Protein AF-A0A088EXB5-F1 (afdb_monomer_lite)

Structure (mmCIF, N/CA/C/O backbone):
data_AF-A0A088EXB5-F1
#
_entry.id   AF-A0A088EXB5-F1
#
loop_
_atom_site.group_PDB
_atom_site.id
_atom_site.type_symbol
_atom_site.label_atom_id
_atom_site.label_alt_id
_atom_site.label_comp_id
_atom_site.label_asym_id
_atom_site.label_entity_id
_atom_site.label_seq_id
_atom_site.pdbx_PDB_ins_code
_atom_site.Cartn_x
_atom_site.Cartn_y
_atom_site.Cartn_z
_atom_site.occupancy
_atom_site.B_iso_or_equiv
_atom_site.auth_seq_id
_atom_site.auth_comp_id
_atom_site.auth_asym_id
_atom_site.auth_atom_id
_atom_site.pdbx_PDB_model_num
ATOM 1 N N . MET A 1 1 ? 66.378 -36.227 -40.783 1.00 33.00 1 MET A N 1
ATOM 2 C CA . MET A 1 1 ? 66.941 -35.574 -39.578 1.00 33.00 1 MET A CA 1
ATOM 3 C C . MET A 1 1 ? 66.883 -34.066 -39.767 1.00 33.00 1 MET A C 1
ATOM 5 O O . MET A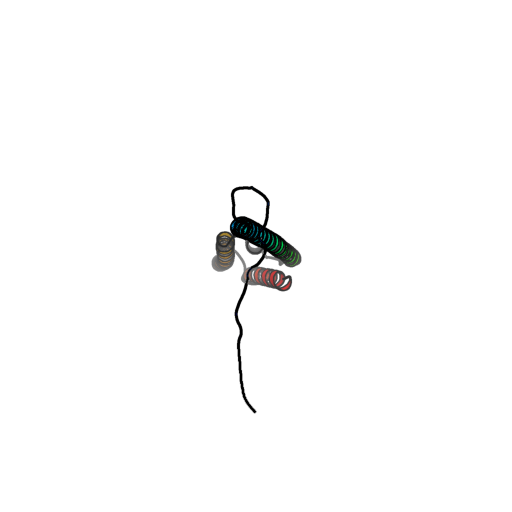 1 1 ? 67.502 -33.637 -40.723 1.00 33.00 1 MET A O 1
ATOM 9 N N . LYS A 1 2 ? 66.243 -33.331 -38.830 1.00 34.34 2 LYS A N 1
ATOM 10 C CA . LYS A 1 2 ? 66.443 -31.892 -38.493 1.00 34.34 2 LYS A CA 1
ATOM 11 C C . LYS A 1 2 ? 66.136 -30.883 -39.634 1.00 34.34 2 LYS A C 1
ATOM 13 O O . LYS A 1 2 ? 66.447 -31.156 -40.772 1.00 34.34 2 LYS A O 1
ATOM 18 N N . LYS A 1 3 ? 65.595 -29.673 -39.475 1.00 39.94 3 LYS A N 1
ATOM 19 C CA . LYS A 1 3 ? 65.108 -28.784 -38.401 1.00 39.94 3 LYS A CA 1
ATOM 20 C C . LYS A 1 3 ? 64.476 -27.587 -39.171 1.00 39.94 3 LYS A C 1
ATOM 22 O O . LYS A 1 3 ? 65.023 -27.202 -40.192 1.00 39.94 3 LYS A O 1
ATOM 27 N N . ALA A 1 4 ? 63.290 -27.121 -38.789 1.00 37.56 4 ALA A N 1
ATOM 28 C CA . ALA A 1 4 ? 63.061 -25.787 -38.207 1.00 37.56 4 ALA A CA 1
ATOM 29 C C . ALA A 1 4 ? 63.080 -24.566 -39.171 1.00 37.56 4 ALA A C 1
ATOM 31 O O . ALA A 1 4 ? 64.133 -24.176 -39.658 1.00 37.56 4 ALA A O 1
ATOM 32 N N . THR A 1 5 ? 61.903 -23.921 -39.253 1.00 45.84 5 THR A N 1
ATOM 33 C CA . THR A 1 5 ? 61.674 -22.455 -39.236 1.00 45.84 5 THR A CA 1
ATOM 34 C C . THR A 1 5 ? 61.961 -21.628 -40.500 1.00 45.84 5 THR A C 1
ATOM 36 O O . THR A 1 5 ? 62.846 -21.959 -41.270 1.00 45.84 5 THR A O 1
ATOM 39 N N . TYR A 1 6 ? 61.177 -20.540 -40.627 1.00 37.06 6 TYR A N 1
ATOM 40 C CA . TYR A 1 6 ? 61.272 -19.303 -41.436 1.00 37.06 6 TYR A CA 1
ATOM 41 C C . TYR A 1 6 ? 60.006 -19.136 -42.293 1.00 37.06 6 TYR A C 1
ATOM 43 O O . TYR A 1 6 ? 59.935 -19.605 -43.419 1.00 37.06 6 TYR A O 1
ATOM 51 N N . LEU A 1 7 ? 58.875 -18.665 -41.749 1.00 48.06 7 LEU A N 1
ATOM 52 C CA . LEU A 1 7 ? 58.601 -17.268 -41.370 1.00 48.06 7 LEU A CA 1
ATOM 53 C C . LEU A 1 7 ? 59.524 -16.248 -42.051 1.00 48.06 7 LEU A C 1
ATOM 55 O O . LEU A 1 7 ? 60.718 -16.199 -41.762 1.00 48.06 7 LEU A O 1
ATOM 59 N N . SER A 1 8 ? 58.877 -15.361 -42.811 1.00 38.72 8 SER A N 1
ATOM 60 C CA . SER A 1 8 ? 59.343 -14.050 -43.264 1.00 38.72 8 SER A CA 1
ATOM 61 C C . SER A 1 8 ? 59.940 -13.990 -44.678 1.00 38.72 8 SER A C 1
ATOM 63 O O . SER A 1 8 ? 60.851 -14.748 -44.991 1.00 38.72 8 SER A O 1
ATOM 65 N N . ILE A 1 9 ? 59.449 -12.996 -45.447 1.00 39.84 9 ILE A N 1
ATOM 66 C CA . ILE A 1 9 ? 60.164 -12.122 -46.411 1.00 39.84 9 ILE A CA 1
ATOM 67 C C . ILE A 1 9 ? 59.550 -12.033 -47.840 1.00 39.84 9 ILE A C 1
ATOM 69 O O . ILE A 1 9 ? 59.615 -12.968 -48.630 1.00 39.84 9 ILE A O 1
ATOM 73 N N . MET A 1 10 ? 59.070 -10.804 -48.134 1.00 38.97 10 MET A N 1
ATOM 74 C CA . MET A 1 10 ? 58.882 -10.088 -49.426 1.00 38.97 10 MET A CA 1
ATOM 75 C C . MET A 1 10 ? 57.542 -10.310 -50.142 1.00 38.97 10 MET A C 1
ATOM 77 O O . MET A 1 10 ? 57.328 -11.335 -50.770 1.00 38.97 10 MET A O 1
ATOM 81 N N . LEU A 1 11 ? 56.557 -9.404 -50.101 1.00 47.47 11 LEU A N 1
ATOM 82 C CA . LEU A 1 11 ? 56.599 -7.944 -50.295 1.00 47.47 11 LEU A CA 1
ATOM 83 C C . LEU A 1 11 ? 57.496 -7.519 -51.468 1.00 47.47 11 LEU A C 1
ATOM 85 O O . LEU A 1 11 ? 58.712 -7.470 -51.321 1.00 47.47 11 LEU A O 1
ATOM 89 N N . SER A 1 12 ? 56.850 -7.125 -52.573 1.00 43.06 12 SER A N 1
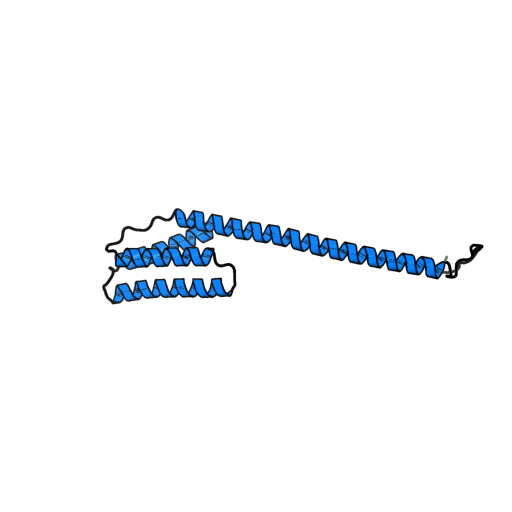ATOM 90 C CA . SER A 1 12 ? 57.306 -6.201 -53.633 1.00 43.06 12 SER A CA 1
ATOM 91 C C . SER A 1 12 ? 57.334 -6.818 -55.025 1.00 43.06 12 SER A C 1
ATOM 93 O O . SER A 1 12 ? 58.322 -7.428 -55.422 1.00 43.06 12 SER A O 1
ATOM 95 N N . SER A 1 13 ? 56.305 -6.542 -55.829 1.00 39.81 13 SER A N 1
ATOM 96 C CA . SER A 1 13 ? 56.519 -5.968 -57.167 1.00 39.81 13 SER A CA 1
ATOM 97 C C . SER A 1 13 ? 55.208 -5.501 -57.803 1.00 39.81 13 SER A C 1
ATOM 99 O O . SER A 1 13 ? 54.193 -6.182 -57.739 1.00 39.81 13 SER A O 1
ATOM 101 N N . ALA A 1 14 ? 55.301 -4.348 -58.468 1.00 40.12 14 ALA A N 1
ATOM 102 C CA . ALA A 1 14 ? 54.338 -3.766 -59.406 1.00 40.12 14 ALA A CA 1
ATOM 103 C C . ALA A 1 14 ? 53.193 -2.911 -58.831 1.00 40.12 14 ALA A C 1
ATOM 105 O O . ALA A 1 14 ? 52.031 -3.017 -59.206 1.00 40.12 14 ALA A O 1
ATOM 106 N N . LEU A 1 15 ? 53.595 -1.926 -58.028 1.00 42.12 15 LEU A N 1
ATOM 107 C CA . LEU A 1 15 ? 53.176 -0.535 -58.228 1.00 42.12 15 LEU A CA 1
ATOM 108 C C . LEU A 1 15 ? 53.465 -0.123 -59.683 1.00 42.12 15 LEU A C 1
ATOM 110 O O . LEU A 1 15 ? 54.633 0.061 -60.004 1.00 42.12 15 LEU A O 1
ATOM 114 N N . LEU A 1 16 ? 52.451 0.065 -60.534 1.00 43.56 16 LEU A N 1
ATOM 115 C CA . LEU A 1 16 ? 52.551 0.981 -61.676 1.00 43.56 16 LEU A CA 1
ATOM 116 C C . LEU A 1 16 ? 51.187 1.593 -62.045 1.00 43.56 16 LEU A C 1
ATOM 118 O O . LEU A 1 16 ? 50.234 0.896 -62.370 1.00 43.56 16 LEU A O 1
ATOM 122 N N . TYR A 1 17 ? 51.207 2.929 -62.072 1.00 42.75 17 TYR A N 1
ATOM 123 C CA . TYR A 1 17 ? 50.354 3.851 -62.827 1.00 42.75 17 TYR A CA 1
ATOM 124 C C . TYR A 1 17 ? 48.910 4.113 -62.370 1.00 42.75 17 TYR A C 1
ATOM 126 O O . TYR A 1 17 ? 47.954 3.590 -62.928 1.00 42.75 17 TYR A O 1
ATOM 134 N N . ALA A 1 18 ? 48.763 5.106 -61.483 1.00 37.72 18 ALA A N 1
ATOM 135 C CA . ALA A 1 18 ? 47.855 6.235 -61.724 1.00 37.72 18 ALA A CA 1
ATOM 136 C C . ALA A 1 18 ? 48.214 7.423 -60.812 1.00 37.72 18 ALA A C 1
ATOM 138 O O . ALA A 1 18 ? 48.181 7.315 -59.585 1.00 37.72 18 ALA A O 1
ATOM 139 N N . CYS A 1 19 ? 48.545 8.561 -61.423 1.00 48.47 19 CYS A N 1
ATOM 140 C CA . CYS A 1 19 ? 48.757 9.849 -60.772 1.00 48.47 19 CYS A CA 1
ATOM 141 C C . CYS A 1 19 ? 47.511 10.284 -59.987 1.00 48.47 19 CYS A C 1
ATOM 143 O O . CYS A 1 19 ? 46.547 10.773 -60.568 1.00 48.47 19 CYS A O 1
ATOM 145 N N . ASN A 1 20 ? 47.531 10.126 -58.666 1.00 47.69 20 ASN A N 1
ATOM 146 C CA . ASN A 1 20 ? 46.707 10.911 -57.753 1.00 47.69 20 ASN A CA 1
ATOM 147 C C . ASN A 1 20 ? 47.403 10.896 -56.384 1.00 47.69 20 ASN A C 1
ATOM 149 O O . ASN A 1 20 ? 47.612 9.804 -55.857 1.00 47.69 20 ASN A O 1
ATOM 153 N N . ASN A 1 21 ? 47.770 12.080 -55.888 1.00 51.19 21 ASN A N 1
ATOM 154 C CA . ASN A 1 21 ? 48.868 12.453 -54.969 1.00 51.19 21 ASN A CA 1
ATOM 155 C C . ASN A 1 21 ? 49.046 11.737 -53.605 1.00 51.19 21 ASN A C 1
ATOM 157 O O . ASN A 1 21 ? 49.817 12.233 -52.795 1.00 51.19 21 ASN A O 1
ATOM 161 N N . ASN A 1 22 ? 48.449 10.570 -53.360 1.00 51.75 22 ASN A N 1
ATOM 162 C CA . ASN A 1 22 ? 48.715 9.749 -52.173 1.00 51.75 22 ASN A CA 1
ATOM 163 C C . ASN A 1 22 ? 49.182 8.355 -52.614 1.00 51.75 22 ASN A C 1
ATOM 165 O O . ASN A 1 22 ? 48.606 7.763 -53.541 1.00 51.75 22 ASN A O 1
ATOM 169 N N . THR A 1 23 ? 50.217 7.829 -51.961 1.00 55.06 23 THR A N 1
ATOM 170 C CA . THR A 1 23 ? 50.721 6.469 -52.192 1.00 55.06 23 THR A CA 1
ATOM 171 C C . THR A 1 23 ? 49.588 5.443 -51.999 1.00 55.06 23 THR A C 1
ATOM 173 O O . THR A 1 23 ? 48.656 5.679 -51.227 1.00 55.06 23 THR A O 1
ATOM 176 N N . PRO A 1 24 ? 49.589 4.289 -52.696 1.00 57.53 24 PRO A N 1
ATOM 177 C CA . PRO A 1 24 ? 48.541 3.275 -52.525 1.00 57.53 24 PRO A CA 1
ATOM 178 C C . PRO A 1 24 ? 48.381 2.794 -51.078 1.00 57.53 24 PRO A C 1
ATOM 180 O O . PRO A 1 24 ? 47.288 2.389 -50.696 1.00 57.53 24 PRO A O 1
ATOM 183 N N . GLN A 1 25 ? 49.452 2.879 -50.284 1.00 57.31 25 GLN A N 1
ATOM 184 C CA . GLN A 1 25 ? 49.437 2.622 -48.846 1.00 57.31 25 GLN A CA 1
ATOM 185 C C . GLN A 1 25 ? 48.605 3.663 -48.092 1.00 57.31 25 GLN A C 1
ATOM 187 O O . GLN A 1 25 ? 47.699 3.266 -47.377 1.00 57.31 25 GLN A O 1
ATOM 192 N N . GLU A 1 26 ? 48.793 4.961 -48.337 1.00 59.12 26 GLU A N 1
ATOM 193 C CA . GLU A 1 26 ? 47.998 6.020 -47.690 1.00 59.12 26 GLU A CA 1
ATOM 194 C C . GLU A 1 26 ? 46.507 5.960 -48.065 1.00 59.12 26 GLU A C 1
ATOM 196 O O . GLU A 1 26 ? 45.644 6.261 -47.246 1.00 59.12 26 GLU A O 1
ATOM 201 N N . LYS A 1 27 ? 46.163 5.545 -49.294 1.00 60.19 27 LYS A N 1
ATOM 202 C CA . LYS A 1 27 ? 44.751 5.330 -49.677 1.00 60.19 27 LYS A CA 1
ATOM 203 C C . LYS A 1 27 ? 44.149 4.100 -49.005 1.00 60.19 27 LYS A C 1
ATOM 205 O O . LYS A 1 27 ? 42.967 4.124 -48.672 1.00 60.19 27 LYS A O 1
ATOM 210 N N . ALA A 1 28 ? 44.935 3.037 -48.838 1.00 59.28 28 ALA A N 1
ATOM 211 C CA . ALA A 1 28 ? 44.509 1.846 -48.115 1.00 59.28 28 ALA A CA 1
ATOM 212 C C . ALA A 1 28 ? 44.347 2.137 -46.616 1.00 59.28 28 ALA A C 1
ATOM 214 O O . ALA A 1 28 ? 43.357 1.717 -46.032 1.00 59.28 28 ALA A O 1
ATOM 215 N N . GLU A 1 29 ? 45.257 2.916 -46.032 1.00 65.12 29 GLU A N 1
ATOM 216 C CA . GLU A 1 29 ? 45.229 3.349 -44.633 1.00 65.12 29 GLU A CA 1
ATOM 217 C C . GLU A 1 29 ? 44.029 4.264 -44.360 1.00 65.12 29 GLU A C 1
ATOM 219 O O . GLU A 1 29 ? 43.219 3.950 -43.498 1.00 65.12 29 GLU A O 1
ATOM 224 N N . GLN A 1 30 ? 43.784 5.283 -45.192 1.00 65.25 30 GLN A N 1
ATOM 225 C CA . GLN A 1 30 ? 42.581 6.123 -45.075 1.00 65.25 30 GLN A CA 1
ATOM 226 C C . GLN A 1 30 ? 41.275 5.352 -45.310 1.00 65.25 30 GLN A C 1
ATOM 228 O O . GLN A 1 30 ? 40.241 5.668 -44.719 1.00 65.25 30 GLN A O 1
ATOM 233 N N . ALA A 1 31 ? 41.277 4.365 -46.211 1.00 64.06 31 ALA A N 1
ATOM 234 C CA . ALA A 1 31 ? 40.115 3.505 -46.406 1.00 64.06 31 ALA A CA 1
ATOM 235 C C . ALA A 1 31 ? 39.884 2.607 -45.185 1.00 64.06 31 ALA A C 1
ATOM 237 O O . ALA A 1 31 ? 38.733 2.389 -44.810 1.00 64.06 31 ALA A O 1
ATOM 238 N N . MET A 1 32 ? 40.956 2.126 -44.554 1.00 67.44 32 MET A N 1
ATOM 239 C CA . MET A 1 32 ? 40.905 1.317 -43.342 1.00 67.44 32 MET A CA 1
ATOM 240 C C . MET A 1 32 ? 40.415 2.145 -42.148 1.00 67.44 32 MET A C 1
ATOM 242 O O . MET A 1 32 ? 39.431 1.744 -41.536 1.00 67.44 32 MET A O 1
ATOM 246 N N . GLU A 1 33 ? 40.967 3.341 -41.921 1.00 70.12 33 GLU A N 1
ATOM 247 C CA . GLU A 1 33 ? 40.512 4.285 -40.887 1.00 70.12 33 GLU A CA 1
ATOM 248 C C . GLU A 1 33 ? 39.028 4.635 -41.044 1.00 70.12 33 GLU A C 1
ATOM 250 O O . GLU A 1 33 ? 38.261 4.534 -40.094 1.00 70.12 33 GLU A O 1
ATOM 255 N N . ARG A 1 34 ? 38.566 4.953 -42.263 1.00 70.69 34 ARG A N 1
ATOM 256 C CA . ARG A 1 34 ? 37.138 5.232 -42.516 1.00 70.69 34 ARG A CA 1
ATOM 257 C C . ARG A 1 34 ? 36.236 4.018 -42.325 1.00 70.69 34 ARG A C 1
ATOM 259 O O . ARG A 1 34 ? 35.039 4.175 -42.090 1.00 70.69 34 ARG A O 1
ATOM 266 N N . THR A 1 35 ? 36.763 2.815 -42.531 1.00 67.94 35 THR A N 1
ATOM 267 C CA . THR A 1 35 ? 35.998 1.581 -42.315 1.00 67.94 35 THR A CA 1
ATOM 268 C C . THR A 1 35 ? 35.911 1.275 -40.824 1.00 67.94 35 THR A C 1
ATOM 270 O O . THR A 1 35 ? 34.848 0.877 -40.358 1.00 67.94 35 THR A O 1
ATOM 273 N N . GLU A 1 36 ? 36.987 1.520 -40.080 1.00 64.62 36 GLU A N 1
ATOM 274 C CA . GLU A 1 36 ? 37.034 1.414 -38.623 1.00 64.62 36 GLU A CA 1
ATOM 275 C C . GLU A 1 36 ? 36.121 2.449 -37.954 1.00 64.62 36 GLU A C 1
ATOM 277 O O . GLU A 1 36 ? 35.291 2.071 -37.135 1.00 64.62 36 GLU A O 1
ATOM 282 N N . GLU A 1 37 ? 36.158 3.712 -38.387 1.00 68.12 37 GLU A N 1
ATOM 283 C CA . GLU A 1 37 ? 35.265 4.777 -37.909 1.00 68.12 37 GLU A CA 1
ATOM 284 C C . GLU A 1 37 ? 33.788 4.414 -38.137 1.00 68.12 37 GLU A C 1
ATOM 286 O O . GLU A 1 37 ? 32.984 4.449 -37.209 1.00 68.12 37 GLU A O 1
ATOM 291 N N . LYS A 1 38 ? 33.431 3.930 -39.336 1.00 71.00 38 LYS A N 1
ATOM 292 C CA . LYS A 1 38 ? 32.063 3.460 -39.626 1.00 71.00 38 LYS A CA 1
ATOM 293 C C . LYS A 1 38 ? 31.657 2.228 -38.820 1.00 71.00 38 LYS A C 1
ATOM 295 O O . LYS A 1 38 ? 30.476 2.070 -38.516 1.00 71.00 38 LYS A O 1
ATOM 300 N N . ALA A 1 39 ? 32.594 1.328 -38.528 1.00 62.84 39 ALA A N 1
ATOM 301 C CA . ALA A 1 39 ? 32.324 0.146 -37.717 1.00 62.84 39 ALA A CA 1
ATOM 302 C C . ALA A 1 39 ? 32.105 0.520 -36.244 1.00 62.84 39 ALA A C 1
ATOM 304 O O . ALA A 1 39 ? 31.200 -0.026 -35.615 1.00 62.84 39 ALA A O 1
ATOM 305 N N . LEU A 1 40 ? 32.882 1.474 -35.723 1.00 72.19 40 LEU A N 1
ATOM 306 C CA . LEU A 1 40 ? 32.718 2.029 -34.380 1.00 72.19 40 LEU A CA 1
ATOM 307 C C . LEU A 1 40 ? 31.397 2.794 -34.249 1.00 72.19 40 LEU A C 1
ATOM 309 O O . LEU A 1 40 ? 30.654 2.539 -33.304 1.00 72.19 40 LEU A O 1
ATOM 313 N N . ASP A 1 41 ? 31.051 3.638 -35.223 1.00 73.12 41 ASP A N 1
ATOM 314 C CA . ASP A 1 41 ? 29.763 4.343 -35.256 1.00 73.12 41 ASP A CA 1
ATOM 315 C C . ASP A 1 41 ? 28.585 3.362 -35.307 1.00 73.12 41 ASP A C 1
ATOM 317 O O . ASP A 1 41 ? 27.624 3.493 -34.550 1.00 73.12 41 ASP A O 1
ATOM 321 N N . ALA A 1 42 ? 28.666 2.326 -36.150 1.00 70.62 42 ALA A N 1
ATOM 322 C CA . ALA A 1 42 ? 27.629 1.300 -36.230 1.00 70.62 42 ALA A CA 1
ATOM 323 C C . ALA A 1 42 ? 27.511 0.477 -34.935 1.00 70.62 42 ALA A C 1
ATOM 325 O O . ALA A 1 42 ? 26.401 0.104 -34.551 1.00 70.62 42 ALA A O 1
ATOM 326 N N . ALA A 1 43 ? 28.630 0.201 -34.257 1.00 66.69 43 ALA A N 1
ATOM 327 C CA . ALA A 1 43 ? 28.640 -0.473 -32.962 1.00 66.69 43 ALA A CA 1
ATOM 328 C C . ALA A 1 43 ? 28.018 0.406 -31.865 1.00 66.69 43 ALA A C 1
ATOM 330 O O . ALA A 1 43 ? 27.172 -0.081 -31.117 1.00 66.69 43 ALA A O 1
ATOM 331 N N . ALA A 1 44 ? 28.353 1.698 -31.824 1.00 66.44 44 ALA A N 1
ATOM 332 C CA . ALA A 1 44 ? 27.772 2.660 -30.890 1.00 66.44 44 ALA A CA 1
ATOM 333 C C . ALA A 1 44 ? 26.261 2.850 -31.122 1.00 66.44 44 ALA A C 1
ATOM 335 O O . ALA A 1 44 ? 25.476 2.858 -30.173 1.00 66.44 44 ALA A O 1
ATOM 336 N N . ASP A 1 45 ? 25.823 2.928 -32.382 1.00 68.25 45 ASP A N 1
ATOM 337 C CA . ASP A 1 45 ? 24.403 2.990 -32.740 1.00 68.25 45 ASP A CA 1
ATOM 338 C C . ASP A 1 45 ? 23.653 1.702 -32.372 1.00 68.25 45 ASP A C 1
ATOM 340 O O . ASP A 1 45 ? 22.494 1.754 -31.944 1.00 68.25 45 ASP A O 1
ATOM 344 N N . ALA A 1 46 ? 24.290 0.539 -32.533 1.00 61.53 46 ALA A N 1
ATOM 345 C CA . ALA A 1 46 ? 23.725 -0.743 -32.128 1.00 61.53 46 ALA A CA 1
ATOM 346 C C . ALA A 1 46 ? 23.621 -0.860 -30.600 1.00 61.53 46 ALA A C 1
ATOM 348 O O . ALA A 1 46 ? 22.582 -1.288 -30.101 1.00 61.53 46 ALA A O 1
ATOM 349 N N . GLU A 1 47 ? 24.644 -0.430 -29.859 1.00 65.94 47 GLU A N 1
ATOM 350 C CA . GLU A 1 47 ? 24.647 -0.397 -28.393 1.00 65.94 47 GLU A CA 1
ATOM 351 C C . GLU A 1 47 ? 23.565 0.547 -27.861 1.00 65.94 47 GLU A C 1
ATOM 353 O O . GLU A 1 47 ? 22.765 0.156 -27.009 1.00 65.94 47 GLU A O 1
ATOM 358 N N . LYS A 1 48 ? 23.446 1.746 -28.443 1.00 72.25 48 LYS A N 1
ATOM 359 C CA . LYS A 1 48 ? 22.398 2.711 -28.100 1.00 72.25 48 LYS A CA 1
ATOM 360 C C . LYS A 1 48 ? 20.999 2.153 -28.361 1.00 72.25 48 LYS A C 1
ATOM 362 O O . LYS A 1 48 ? 20.145 2.202 -27.479 1.00 72.25 48 LYS A O 1
ATOM 367 N N . LYS A 1 49 ? 20.764 1.555 -29.536 1.00 68.31 49 LYS A N 1
ATOM 368 C CA . LYS A 1 49 ? 19.477 0.908 -29.856 1.00 68.31 49 LYS A CA 1
ATOM 369 C C . LYS A 1 49 ? 19.184 -0.281 -28.943 1.00 68.31 49 LYS A C 1
ATOM 371 O O . LYS A 1 49 ? 18.037 -0.457 -28.543 1.00 68.31 49 LYS A O 1
ATOM 376 N N . SER A 1 50 ? 20.193 -1.086 -28.610 1.00 57.44 50 SER A N 1
ATOM 377 C CA . SER A 1 50 ? 20.056 -2.214 -27.683 1.00 57.44 50 SER A CA 1
ATOM 378 C C . SER A 1 50 ? 19.688 -1.735 -26.277 1.00 57.44 50 SER A C 1
ATOM 380 O O . SER A 1 50 ? 18.778 -2.289 -25.661 1.00 57.44 50 SER A O 1
ATOM 382 N N . GLY A 1 51 ? 20.340 -0.674 -25.793 1.00 65.50 51 GLY A N 1
ATOM 383 C CA . GLY A 1 51 ? 20.008 -0.023 -24.526 1.00 65.50 51 GLY A CA 1
ATOM 384 C C . GLY A 1 51 ? 18.581 0.528 -24.515 1.00 65.50 51 GLY A C 1
ATOM 385 O O . GLY A 1 51 ? 17.831 0.269 -23.578 1.00 65.50 51 GLY A O 1
ATOM 386 N N . ASP A 1 52 ? 18.160 1.200 -25.588 1.00 70.00 52 ASP A N 1
ATOM 387 C CA . ASP A 1 52 ? 16.805 1.749 -25.713 1.00 70.00 52 ASP A CA 1
ATOM 388 C C . ASP A 1 52 ? 15.719 0.659 -25.734 1.00 70.00 52 ASP A C 1
ATOM 390 O O . ASP A 1 52 ? 14.649 0.837 -25.149 1.00 70.00 52 ASP A O 1
ATOM 394 N N . VAL A 1 53 ? 15.967 -0.472 -26.405 1.00 70.88 53 VAL A N 1
ATOM 395 C CA . VAL A 1 53 ? 15.036 -1.615 -26.423 1.00 70.88 53 VAL A CA 1
ATOM 396 C C . VAL A 1 53 ? 14.959 -2.264 -25.042 1.00 70.88 53 VAL A C 1
ATOM 398 O O . VAL A 1 53 ? 13.856 -2.456 -24.530 1.00 70.88 53 VAL A O 1
ATOM 401 N N . SER A 1 54 ? 16.107 -2.517 -24.407 1.00 71.56 54 SER A N 1
ATOM 402 C CA . SER A 1 54 ? 16.163 -3.081 -23.055 1.00 71.56 54 SER A CA 1
ATOM 403 C C . SER A 1 54 ? 15.465 -2.180 -22.033 1.00 71.56 54 SER A C 1
ATOM 405 O O . SER A 1 54 ? 14.729 -2.675 -21.181 1.00 71.56 54 SER A O 1
ATOM 407 N N . ASN A 1 55 ? 15.641 -0.859 -22.128 1.00 76.25 55 ASN A N 1
ATOM 408 C CA . ASN A 1 55 ? 14.979 0.099 -21.244 1.00 76.25 55 ASN A CA 1
ATOM 409 C C . ASN A 1 55 ? 13.458 0.094 -21.442 1.00 76.25 55 ASN A C 1
ATOM 411 O O . ASN A 1 55 ? 12.719 0.071 -20.461 1.00 76.25 55 ASN A O 1
ATOM 415 N N . LYS A 1 56 ? 12.972 0.031 -22.688 1.00 78.12 56 LYS A N 1
ATOM 416 C CA . LYS A 1 56 ? 11.529 -0.051 -22.979 1.00 78.12 56 LYS A CA 1
ATOM 417 C C . LYS A 1 56 ? 10.889 -1.333 -22.454 1.00 78.12 56 LYS A C 1
ATOM 419 O O . LYS A 1 56 ? 9.762 -1.297 -21.961 1.00 78.12 56 LYS A O 1
ATOM 424 N N . GLU A 1 57 ? 11.572 -2.469 -22.567 1.00 77.06 57 GLU A N 1
ATOM 425 C CA . GLU A 1 57 ? 11.081 -3.736 -22.013 1.00 77.06 57 GLU A CA 1
ATOM 426 C C . GLU A 1 57 ? 11.053 -3.715 -20.481 1.00 77.06 57 GLU A C 1
ATOM 428 O O . GLU A 1 57 ? 10.087 -4.187 -19.870 1.00 77.06 57 GLU A O 1
ATOM 433 N N . LEU A 1 58 ? 12.066 -3.105 -19.860 1.00 78.19 58 LEU A N 1
ATOM 434 C CA . LEU A 1 58 ? 12.138 -2.931 -18.414 1.00 78.19 58 LEU A CA 1
ATOM 435 C C . LEU A 1 58 ? 11.025 -2.001 -17.903 1.0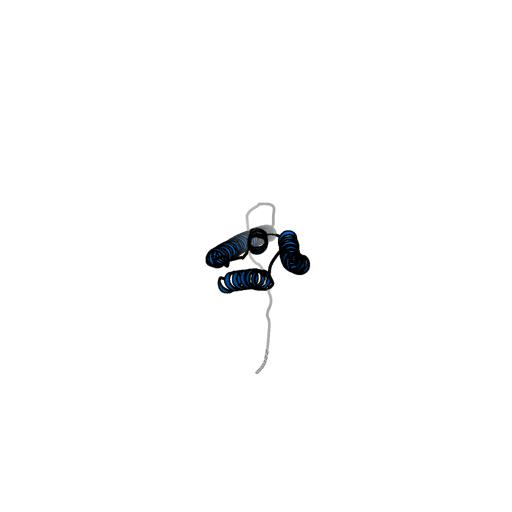0 78.19 58 LEU A C 1
ATOM 437 O O . LEU A 1 58 ? 10.294 -2.373 -16.987 1.00 78.19 58 LEU A O 1
ATOM 441 N N . GLU A 1 59 ? 10.814 -0.849 -18.546 1.00 81.75 59 GLU A N 1
ATOM 442 C CA . GLU A 1 59 ? 9.706 0.069 -18.243 1.00 81.75 59 GLU A CA 1
ATOM 443 C C . GLU A 1 59 ? 8.343 -0.613 -18.391 1.00 81.75 59 GLU A C 1
ATOM 445 O O . GLU A 1 59 ? 7.492 -0.510 -17.505 1.00 81.75 59 GLU A O 1
ATOM 450 N N . LYS A 1 60 ? 8.131 -1.361 -19.481 1.00 82.62 60 LYS A N 1
ATOM 451 C CA . LYS A 1 60 ? 6.885 -2.107 -19.702 1.00 82.62 60 LYS A CA 1
ATOM 452 C C . LYS A 1 60 ? 6.635 -3.124 -18.589 1.00 82.62 60 LYS A C 1
ATOM 454 O O . LYS A 1 60 ? 5.502 -3.248 -18.125 1.00 82.62 60 LYS A O 1
ATOM 459 N N . THR A 1 61 ? 7.677 -3.832 -18.161 1.00 84.44 61 THR A N 1
ATOM 460 C CA . THR A 1 61 ? 7.593 -4.801 -17.061 1.00 84.44 61 THR A CA 1
ATOM 461 C C . THR A 1 61 ? 7.243 -4.101 -15.751 1.00 84.44 61 THR A C 1
ATOM 463 O O . THR A 1 61 ? 6.313 -4.528 -15.073 1.00 84.44 61 THR A O 1
ATOM 466 N N . ILE A 1 62 ? 7.899 -2.978 -15.437 1.00 85.19 62 ILE A N 1
ATOM 467 C CA . ILE A 1 62 ? 7.606 -2.169 -14.245 1.00 85.19 62 ILE A CA 1
ATOM 468 C C . ILE A 1 62 ? 6.141 -1.717 -14.240 1.00 85.19 62 ILE A C 1
ATOM 470 O O . ILE A 1 62 ? 5.434 -1.959 -13.264 1.00 85.19 62 ILE A O 1
ATOM 474 N N . TYR A 1 63 ? 5.640 -1.134 -15.332 1.00 87.62 63 TYR A N 1
ATOM 475 C CA . TYR A 1 63 ? 4.246 -0.682 -15.395 1.00 87.62 63 TYR A CA 1
ATOM 476 C C . TYR A 1 63 ? 3.235 -1.830 -15.329 1.00 87.62 63 TYR A C 1
ATOM 478 O O . TYR A 1 63 ? 2.197 -1.693 -14.679 1.00 87.62 63 TYR A O 1
ATOM 486 N N . SER A 1 64 ? 3.534 -2.968 -15.963 1.00 88.88 64 SER A N 1
ATOM 487 C CA . SER A 1 64 ? 2.706 -4.175 -15.865 1.00 88.88 64 SER A CA 1
ATOM 488 C C . SER A 1 64 ? 2.608 -4.661 -14.417 1.00 88.88 64 SER A C 1
ATOM 490 O O . SER A 1 64 ? 1.516 -4.935 -13.922 1.00 88.88 64 SER A O 1
ATOM 492 N N . ASN A 1 65 ? 3.741 -4.693 -13.722 1.00 89.06 65 ASN A N 1
ATOM 493 C CA . ASN A 1 65 ? 3.853 -5.087 -12.324 1.00 89.06 65 ASN A CA 1
ATOM 494 C C . ASN A 1 65 ? 3.089 -4.133 -11.391 1.00 89.06 65 ASN A C 1
ATOM 496 O O . ASN A 1 65 ? 2.323 -4.582 -10.539 1.00 89.06 65 ASN A O 1
ATOM 500 N N . MET A 1 66 ? 3.209 -2.817 -11.599 1.00 91.56 66 MET A N 1
ATOM 501 C CA . MET A 1 66 ? 2.423 -1.814 -10.865 1.00 91.56 66 MET A CA 1
ATOM 502 C C . MET A 1 66 ? 0.915 -2.015 -11.074 1.00 91.56 66 MET A C 1
ATOM 504 O O . MET A 1 66 ? 0.138 -1.976 -10.120 1.00 91.56 66 MET A O 1
ATOM 508 N N . ALA A 1 67 ? 0.480 -2.249 -12.316 1.00 91.88 67 ALA A N 1
ATOM 509 C CA . ALA A 1 67 ? -0.928 -2.477 -12.632 1.00 91.88 67 ALA A CA 1
ATOM 510 C C . ALA A 1 67 ? -1.464 -3.765 -11.984 1.00 91.88 67 ALA A C 1
ATOM 512 O O . ALA A 1 67 ? -2.555 -3.749 -11.412 1.00 91.88 67 ALA A O 1
ATOM 513 N N . ALA A 1 68 ? -0.690 -4.855 -12.024 1.00 90.56 68 ALA A N 1
ATOM 514 C CA . ALA A 1 68 ? -1.038 -6.119 -11.381 1.00 90.56 68 ALA A CA 1
ATOM 515 C C . ALA A 1 68 ? -1.166 -5.968 -9.857 1.00 90.56 68 ALA A C 1
ATOM 517 O O . ALA A 1 68 ? -2.170 -6.394 -9.282 1.00 90.56 68 ALA A O 1
ATOM 518 N N . ALA A 1 69 ? -0.210 -5.287 -9.217 1.00 92.25 69 ALA A N 1
ATOM 519 C CA . ALA A 1 69 ? -0.243 -5.005 -7.786 1.00 92.25 69 ALA A CA 1
ATOM 520 C C . ALA A 1 69 ? -1.462 -4.150 -7.391 1.00 92.25 69 ALA A C 1
ATOM 522 O O . ALA A 1 69 ? -2.186 -4.511 -6.464 1.00 92.25 69 ALA A O 1
ATOM 523 N N . ASN A 1 70 ? -1.754 -3.069 -8.126 1.00 92.81 70 ASN A N 1
ATOM 524 C CA . ASN A 1 70 ? -2.946 -2.244 -7.885 1.00 92.81 70 ASN A CA 1
ATOM 525 C C . ASN A 1 70 ? -4.247 -3.053 -8.040 1.00 92.81 70 ASN A C 1
ATOM 527 O O . ASN A 1 70 ? -5.151 -2.941 -7.213 1.00 92.81 70 ASN A O 1
ATOM 531 N N . ALA A 1 71 ? -4.341 -3.896 -9.073 1.00 92.00 71 ALA A N 1
ATOM 532 C CA . ALA A 1 71 ? -5.507 -4.747 -9.297 1.00 92.00 71 ALA A CA 1
ATOM 533 C C . ALA A 1 71 ? -5.674 -5.822 -8.210 1.00 92.00 71 ALA A C 1
ATOM 535 O O . ALA A 1 71 ? -6.801 -6.212 -7.909 1.00 92.00 71 ALA A O 1
ATOM 536 N N . ALA A 1 72 ? -4.578 -6.312 -7.628 1.00 93.50 72 ALA A N 1
ATOM 537 C CA . ALA A 1 72 ? -4.619 -7.243 -6.506 1.00 93.50 72 ALA A CA 1
ATOM 538 C C . ALA A 1 72 ? -5.095 -6.556 -5.220 1.00 93.50 72 ALA A C 1
ATOM 540 O O . ALA A 1 72 ? -5.981 -7.085 -4.553 1.00 93.50 72 ALA A O 1
ATOM 541 N N . VAL A 1 73 ? -4.586 -5.356 -4.919 1.00 93.94 73 VAL A N 1
ATOM 542 C CA . VAL A 1 73 ? -5.035 -4.559 -3.764 1.00 93.94 73 VAL A CA 1
ATOM 543 C C . VAL A 1 73 ? -6.514 -4.196 -3.879 1.00 93.94 73 VAL A C 1
ATOM 545 O O . VAL A 1 73 ? -7.245 -4.323 -2.906 1.00 93.94 73 VAL A O 1
ATOM 548 N N . ALA A 1 74 ? -6.991 -3.830 -5.071 1.00 92.88 74 ALA A N 1
ATOM 549 C CA . ALA A 1 74 ? -8.397 -3.483 -5.293 1.00 92.88 74 ALA A CA 1
ATOM 550 C C . ALA A 1 74 ? -9.389 -4.633 -5.012 1.00 92.88 74 ALA A C 1
ATOM 552 O O . ALA A 1 74 ? -10.586 -4.384 -4.888 1.00 92.88 74 ALA A O 1
ATOM 553 N N . LYS A 1 75 ? -8.915 -5.885 -4.926 1.00 93.94 75 LYS A N 1
ATOM 554 C CA . LYS A 1 75 ? -9.732 -7.053 -4.553 1.00 93.94 75 LYS A CA 1
ATOM 555 C C . LYS A 1 75 ? -9.833 -7.256 -3.041 1.00 93.94 75 LYS A C 1
ATOM 557 O O . LYS A 1 75 ? -10.618 -8.095 -2.609 1.00 93.94 75 LYS A O 1
ATOM 562 N N . ILE A 1 76 ? -9.027 -6.550 -2.251 1.00 94.75 76 ILE A N 1
ATOM 563 C CA . ILE A 1 76 ? -9.076 -6.627 -0.795 1.00 94.75 76 ILE A CA 1
ATOM 564 C C . ILE A 1 76 ? -10.203 -5.719 -0.316 1.00 94.75 76 ILE A C 1
ATOM 566 O O . ILE A 1 76 ? -10.161 -4.501 -0.476 1.00 94.75 76 ILE A O 1
ATOM 570 N N . GLU A 1 77 ? -11.238 -6.329 0.249 1.00 94.56 77 GLU A N 1
ATOM 571 C CA . GLU A 1 77 ? -12.379 -5.593 0.777 1.00 94.56 77 GLU A CA 1
ATOM 572 C C . GLU A 1 77 ? -12.004 -4.880 2.078 1.00 94.56 77 GLU A C 1
ATOM 574 O O . GLU A 1 77 ? -11.348 -5.443 2.959 1.00 94.56 77 GLU A O 1
ATOM 579 N N . MET A 1 78 ? -12.450 -3.631 2.214 1.00 92.69 78 MET A N 1
ATOM 580 C CA . MET A 1 78 ? -12.304 -2.894 3.464 1.00 92.69 78 MET A CA 1
ATOM 581 C C . MET A 1 78 ? -13.124 -3.590 4.565 1.00 92.69 78 MET A C 1
ATOM 583 O O . MET A 1 78 ? -14.300 -3.900 4.341 1.00 92.69 78 MET A O 1
ATOM 587 N N . PRO A 1 79 ? -12.551 -3.822 5.759 1.00 95.38 79 PRO A N 1
ATOM 588 C CA . PRO A 1 79 ? -13.265 -4.476 6.846 1.00 95.38 79 PRO A CA 1
ATOM 589 C C . PRO A 1 79 ? -14.457 -3.642 7.332 1.00 95.38 79 PRO A C 1
ATOM 591 O O . PRO A 1 79 ? -14.524 -2.425 7.154 1.00 95.38 79 PRO A O 1
ATOM 594 N N . GLN A 1 80 ? -15.398 -4.305 8.005 1.00 96.94 80 GLN A N 1
ATOM 595 C CA . GLN A 1 80 ? -16.452 -3.618 8.749 1.00 96.94 80 GLN A CA 1
ATOM 596 C C . GLN A 1 80 ? -15.848 -2.961 9.993 1.00 96.94 80 GLN A C 1
ATOM 598 O O . GLN A 1 80 ? -15.205 -3.632 10.798 1.00 96.94 80 GLN A O 1
ATOM 603 N N . LEU A 1 81 ? -16.059 -1.654 10.140 1.00 97.31 81 LEU A N 1
ATOM 604 C CA . LEU A 1 81 ? -15.444 -0.829 11.181 1.00 97.31 81 LEU A CA 1
ATOM 605 C C . LEU A 1 81 ? -16.512 -0.097 11.990 1.00 97.31 81 LEU A C 1
ATOM 607 O O . LEU A 1 81 ? -17.565 0.273 11.463 1.00 97.31 81 LEU A O 1
ATOM 611 N N . SER A 1 82 ? -16.228 0.121 13.272 1.00 95.25 82 SER A N 1
ATOM 612 C CA . SER A 1 82 ? -17.223 0.562 14.254 1.00 95.25 82 SER A CA 1
ATOM 613 C C . SER A 1 82 ? -17.703 2.002 14.057 1.00 95.25 82 SER A C 1
ATOM 615 O O . SER A 1 82 ? -18.829 2.329 14.432 1.00 95.25 82 SER A O 1
ATOM 617 N N . ASN A 1 83 ? -16.866 2.875 13.485 1.00 96.00 83 ASN A N 1
ATOM 618 C CA . ASN A 1 83 ? -17.150 4.300 13.351 1.00 96.00 83 ASN A CA 1
ATOM 619 C C . ASN A 1 83 ? -16.423 4.942 12.156 1.00 96.00 83 ASN A C 1
ATOM 621 O O . ASN A 1 83 ? -15.575 4.328 11.504 1.00 96.00 83 ASN A O 1
ATOM 625 N N . ASP A 1 84 ? -16.754 6.199 11.862 1.00 98.00 84 ASP A N 1
ATOM 626 C CA . ASP A 1 84 ? -16.224 6.901 10.688 1.00 98.00 84 ASP A CA 1
ATOM 627 C C . ASP A 1 84 ? -14.744 7.278 10.816 1.00 98.00 84 ASP A C 1
ATOM 629 O O . ASP A 1 84 ? -14.039 7.312 9.807 1.00 98.00 84 ASP A O 1
ATOM 633 N N . LYS A 1 85 ? -14.230 7.478 12.037 1.00 97.44 85 LYS A N 1
ATOM 634 C CA . LYS A 1 85 ? -12.793 7.704 12.252 1.00 97.44 85 LYS A CA 1
ATOM 635 C C . LYS A 1 85 ? -11.987 6.450 11.912 1.00 97.44 85 LYS A C 1
ATOM 637 O O . LYS A 1 85 ? -10.974 6.562 11.228 1.00 97.44 85 LYS A O 1
ATOM 642 N N . ALA A 1 86 ? -12.456 5.270 12.316 1.00 97.62 86 ALA A N 1
ATOM 643 C CA . ALA A 1 86 ? -11.845 3.996 11.949 1.00 97.62 86 ALA A CA 1
ATOM 644 C C . ALA A 1 86 ? -11.839 3.798 10.423 1.00 97.62 86 ALA A C 1
ATOM 646 O O . ALA A 1 86 ? -10.803 3.467 9.849 1.00 97.62 86 ALA A O 1
ATOM 647 N N . LYS A 1 87 ? -12.962 4.078 9.745 1.00 97.88 87 LYS A N 1
ATOM 648 C CA . LYS A 1 87 ? -13.047 4.006 8.272 1.00 97.88 87 LYS A CA 1
ATOM 649 C C . LYS A 1 87 ? -12.084 4.968 7.577 1.00 97.88 87 LYS A C 1
ATOM 651 O O . LYS A 1 87 ? -11.470 4.590 6.579 1.00 97.88 87 LYS A O 1
ATOM 656 N N . ALA A 1 88 ? -11.947 6.190 8.094 1.00 98.12 88 ALA A N 1
ATOM 657 C CA . ALA A 1 88 ? -11.019 7.180 7.557 1.00 98.12 88 ALA A CA 1
ATOM 658 C C . ALA A 1 88 ? -9.567 6.686 7.645 1.00 98.12 88 ALA A C 1
ATOM 660 O O . ALA A 1 88 ? -8.894 6.626 6.620 1.00 98.12 88 ALA A O 1
ATOM 661 N N . LEU A 1 89 ? -9.145 6.215 8.823 1.00 97.88 89 LEU A N 1
ATOM 662 C CA . LEU A 1 89 ? -7.803 5.661 9.042 1.00 97.88 89 LEU A CA 1
ATOM 663 C C . LEU A 1 89 ? -7.530 4.432 8.155 1.00 97.88 89 LEU A C 1
ATOM 665 O O . LEU A 1 89 ? -6.462 4.305 7.563 1.00 97.88 89 LEU A O 1
ATOM 669 N N . CYS A 1 90 ? -8.514 3.540 8.003 1.00 97.25 90 CYS A N 1
ATOM 670 C CA . CYS A 1 90 ? -8.401 2.389 7.102 1.00 97.25 90 CYS A CA 1
ATOM 671 C C . CYS A 1 90 ? -8.212 2.809 5.638 1.00 97.25 90 CYS A C 1
ATOM 673 O O . CYS A 1 90 ? -7.449 2.195 4.890 1.00 97.25 90 CYS A O 1
ATOM 675 N N . SER A 1 91 ? -8.915 3.865 5.229 1.00 96.75 91 SER A N 1
ATOM 676 C CA . SER A 1 91 ? -8.819 4.417 3.879 1.00 96.75 91 SER A CA 1
ATOM 677 C C . SER A 1 91 ? -7.472 5.101 3.636 1.00 96.75 91 SER A C 1
ATOM 679 O O . SER A 1 91 ? -6.942 5.000 2.532 1.00 96.75 91 SER A O 1
ATOM 681 N N . GLU A 1 92 ? -6.916 5.784 4.640 1.00 97.25 92 GLU A N 1
ATOM 682 C CA . GLU A 1 92 ? -5.577 6.394 4.597 1.00 97.25 92 GLU A CA 1
ATOM 683 C C . GLU A 1 92 ? -4.498 5.321 4.402 1.00 97.25 92 GLU A C 1
ATOM 685 O O . GLU A 1 92 ? -3.785 5.368 3.399 1.00 97.25 92 GLU A O 1
ATOM 690 N N . ILE A 1 93 ? -4.519 4.257 5.218 1.00 95.81 93 ILE A N 1
ATOM 691 C CA . ILE A 1 93 ? -3.647 3.078 5.058 1.00 95.81 93 ILE A CA 1
ATOM 692 C C . ILE A 1 93 ? -3.705 2.527 3.624 1.00 95.81 93 ILE A C 1
ATOM 694 O O . ILE A 1 93 ? -2.669 2.310 2.989 1.00 95.81 93 ILE A O 1
ATOM 698 N N . GLY A 1 94 ? -4.915 2.313 3.090 1.00 93.19 94 GLY A N 1
ATOM 699 C CA . GLY A 1 94 ? -5.099 1.808 1.728 1.00 93.19 94 GLY A CA 1
ATOM 700 C C . GLY A 1 94 ? -4.508 2.739 0.664 1.00 93.19 94 GLY A C 1
ATOM 701 O O . GLY A 1 94 ? -3.811 2.281 -0.243 1.00 93.19 94 GLY A O 1
ATOM 702 N N . LYS A 1 95 ? -4.730 4.054 0.790 1.00 95.31 95 LYS A N 1
ATOM 703 C CA . LYS A 1 95 ? -4.170 5.060 -0.127 1.00 95.31 95 LYS A CA 1
ATOM 704 C C . LYS A 1 95 ? -2.648 5.086 -0.081 1.00 95.31 95 LYS A C 1
ATOM 706 O O . LYS A 1 95 ? -2.029 5.091 -1.141 1.00 95.31 95 LYS A O 1
ATOM 711 N N . SER A 1 96 ? -2.044 5.050 1.102 1.00 94.38 96 SER A N 1
ATOM 712 C CA . SER A 1 96 ? -0.585 5.065 1.249 1.00 94.38 96 SER A CA 1
ATOM 713 C C . SER A 1 96 ? 0.074 3.831 0.635 1.00 94.38 96 SER A C 1
ATOM 715 O O . SER A 1 96 ? 1.118 3.942 -0.009 1.00 94.38 96 SER A O 1
ATOM 717 N N . ILE A 1 97 ? -0.571 2.663 0.716 1.00 94.06 97 ILE A N 1
ATOM 718 C CA . ILE A 1 97 ? -0.104 1.452 0.022 1.00 94.06 97 ILE A CA 1
ATOM 719 C C . ILE A 1 97 ? -0.166 1.624 -1.501 1.00 94.06 97 ILE A C 1
ATOM 721 O O . ILE A 1 97 ? 0.810 1.321 -2.187 1.00 94.06 97 ILE A O 1
ATOM 725 N N . ILE A 1 98 ? -1.272 2.147 -2.036 1.00 93.88 98 ILE A N 1
ATOM 726 C CA . ILE A 1 98 ? -1.407 2.426 -3.474 1.00 93.88 98 ILE A CA 1
ATOM 727 C C . ILE A 1 98 ? -0.375 3.464 -3.935 1.00 93.88 98 ILE A C 1
ATOM 729 O O . ILE A 1 98 ? 0.259 3.282 -4.974 1.00 93.88 98 ILE A O 1
ATOM 733 N N . ASN A 1 99 ? -0.152 4.527 -3.163 1.00 93.81 99 ASN A N 1
ATOM 734 C CA . ASN A 1 99 ? 0.859 5.538 -3.471 1.00 93.81 99 ASN A CA 1
ATOM 735 C C . ASN A 1 99 ? 2.256 4.918 -3.519 1.00 93.81 99 ASN A C 1
ATOM 737 O O . ASN A 1 99 ? 3.008 5.174 -4.455 1.00 93.81 99 ASN A O 1
ATOM 741 N N . ARG A 1 100 ? 2.571 4.038 -2.566 1.00 92.38 100 ARG A N 1
ATOM 742 C CA . ARG A 1 100 ? 3.836 3.305 -2.536 1.00 92.38 100 ARG A CA 1
ATOM 743 C C . ARG A 1 100 ? 4.017 2.381 -3.740 1.00 92.38 100 ARG A C 1
ATOM 745 O O . ARG A 1 100 ? 5.110 2.337 -4.293 1.00 92.38 100 ARG A O 1
ATOM 752 N N . ILE A 1 101 ? 2.977 1.655 -4.157 1.00 91.88 101 ILE A N 1
ATOM 753 C CA . ILE A 1 101 ? 3.010 0.830 -5.382 1.00 91.88 101 ILE A CA 1
ATOM 754 C C . ILE A 1 101 ? 3.280 1.706 -6.609 1.00 91.88 101 ILE A C 1
ATOM 756 O O . ILE A 1 101 ? 3.975 1.288 -7.532 1.00 91.88 101 ILE A O 1
ATOM 760 N N . ASN A 1 102 ? 2.741 2.925 -6.608 1.00 91.69 102 ASN A N 1
ATOM 761 C CA . ASN A 1 102 ? 2.827 3.849 -7.729 1.00 91.69 102 ASN A CA 1
ATOM 762 C C . ASN A 1 102 ? 4.035 4.801 -7.688 1.00 91.69 102 ASN A C 1
ATOM 764 O O . ASN A 1 102 ? 4.169 5.636 -8.586 1.00 91.69 102 ASN A O 1
ATOM 768 N N . ALA A 1 103 ? 4.906 4.679 -6.684 1.00 90.56 103 ALA A N 1
ATOM 769 C CA . ALA A 1 103 ? 6.107 5.489 -6.542 1.00 90.56 103 ALA A CA 1
ATOM 770 C C . ALA A 1 103 ? 7.091 5.211 -7.691 1.00 90.56 103 ALA A C 1
ATOM 772 O O . ALA A 1 103 ? 7.369 4.057 -8.018 1.00 90.56 103 ALA A O 1
ATOM 773 N N . LYS A 1 104 ? 7.615 6.274 -8.317 1.00 86.94 104 LYS A N 1
ATOM 774 C CA . LYS A 1 104 ? 8.453 6.166 -9.529 1.00 86.94 104 LYS A CA 1
ATOM 775 C C . LYS A 1 104 ? 9.906 6.546 -9.291 1.00 86.94 104 LYS A C 1
ATOM 777 O O . LYS A 1 104 ? 10.778 6.115 -10.040 1.00 86.94 104 LYS A O 1
ATOM 782 N N . THR A 1 105 ? 10.164 7.363 -8.276 1.00 86.94 105 THR A N 1
ATOM 783 C CA . THR A 1 105 ? 11.506 7.818 -7.912 1.00 86.94 105 THR A CA 1
ATOM 784 C C . THR A 1 105 ? 11.904 7.297 -6.536 1.00 86.94 105 THR A C 1
ATOM 786 O O . THR A 1 105 ? 11.056 6.922 -5.728 1.00 86.94 105 THR A O 1
ATOM 789 N N . ASN A 1 106 ? 13.205 7.291 -6.240 1.00 83.75 106 ASN A N 1
ATOM 790 C CA . ASN A 1 106 ? 13.691 6.913 -4.910 1.00 83.75 106 ASN A CA 1
ATOM 791 C C . ASN A 1 106 ? 13.121 7.824 -3.814 1.00 83.75 106 ASN A C 1
ATOM 793 O O . ASN A 1 106 ? 12.780 7.338 -2.737 1.00 83.75 106 ASN A O 1
ATOM 797 N N . ASP A 1 107 ? 12.966 9.116 -4.104 1.00 91.12 107 ASP A N 1
ATOM 798 C CA . ASP A 1 107 ? 12.367 10.069 -3.172 1.00 91.12 107 ASP A CA 1
ATOM 799 C C . ASP A 1 107 ? 10.882 9.756 -2.942 1.00 91.12 107 ASP A C 1
ATOM 801 O O . ASP A 1 107 ? 10.442 9.722 -1.792 1.00 91.12 107 ASP A O 1
ATOM 805 N N . ASP A 1 108 ? 10.127 9.422 -3.997 1.00 89.25 108 ASP A N 1
ATOM 806 C CA . ASP A 1 108 ? 8.731 8.977 -3.860 1.00 89.25 108 ASP A CA 1
ATOM 807 C C . ASP A 1 108 ? 8.635 7.705 -3.011 1.00 89.25 108 ASP A C 1
ATOM 809 O O . ASP A 1 108 ? 7.765 7.593 -2.149 1.00 89.25 108 ASP A O 1
ATOM 813 N N . ILE A 1 109 ? 9.538 6.741 -3.221 1.00 85.38 109 ILE A N 1
ATOM 814 C CA . ILE A 1 109 ? 9.564 5.486 -2.458 1.00 85.38 109 ILE A CA 1
ATOM 815 C C . ILE A 1 109 ? 9.806 5.773 -0.972 1.00 85.38 109 ILE A C 1
ATOM 817 O O . ILE A 1 109 ? 9.133 5.203 -0.111 1.00 85.38 109 ILE A O 1
ATOM 821 N N . ILE A 1 110 ? 10.748 6.666 -0.658 1.00 90.38 110 ILE A N 1
ATOM 822 C CA . ILE A 1 110 ? 11.051 7.051 0.723 1.00 90.38 110 ILE A CA 1
ATOM 823 C C . ILE A 1 110 ? 9.862 7.781 1.352 1.00 90.38 110 ILE A C 1
ATOM 825 O O . ILE A 1 110 ? 9.491 7.463 2.483 1.00 90.38 110 ILE A O 1
ATOM 829 N N . ASN A 1 111 ? 9.261 8.735 0.642 1.00 93.56 111 ASN A N 1
ATOM 830 C CA . ASN A 1 111 ? 8.147 9.530 1.157 1.00 93.56 111 ASN A CA 1
ATOM 831 C C . ASN A 1 111 ? 6.908 8.662 1.389 1.00 93.56 111 ASN A C 1
ATOM 833 O O . ASN A 1 111 ? 6.398 8.618 2.500 1.00 93.56 111 ASN A O 1
ATOM 837 N N . THR A 1 112 ? 6.515 7.848 0.411 1.00 91.75 112 THR A N 1
ATOM 838 C CA . THR A 1 112 ? 5.359 6.944 0.551 1.00 91.75 112 THR A CA 1
ATOM 839 C C . THR A 1 112 ? 5.554 5.878 1.635 1.00 91.75 112 THR A C 1
ATOM 841 O O . THR A 1 112 ? 4.592 5.440 2.267 1.00 91.75 112 THR A O 1
ATOM 844 N N . GLN A 1 113 ? 6.797 5.463 1.907 1.00 90.56 113 GLN A N 1
ATOM 845 C CA . GLN A 1 113 ? 7.111 4.598 3.046 1.00 90.56 113 GLN A CA 1
ATOM 846 C C . GLN A 1 113 ? 6.966 5.326 4.389 1.00 90.56 113 GLN A C 1
ATOM 848 O O . GLN A 1 113 ? 6.559 4.687 5.361 1.00 90.56 113 GLN A O 1
ATOM 853 N N . LYS A 1 114 ? 7.316 6.616 4.466 1.00 94.38 114 LYS A N 1
ATOM 854 C CA . LYS A 1 114 ? 7.097 7.432 5.668 1.00 94.38 114 LYS A CA 1
ATOM 855 C C . LYS A 1 114 ? 5.609 7.644 5.907 1.00 94.38 114 LYS A C 1
ATOM 857 O O . LYS A 1 114 ? 5.164 7.308 6.996 1.00 94.38 114 LYS A O 1
ATOM 862 N N . ASP A 1 115 ? 4.859 8.047 4.884 1.00 94.00 115 ASP A N 1
ATOM 863 C CA . ASP A 1 115 ? 3.407 8.250 4.963 1.00 94.00 115 ASP A CA 1
ATOM 864 C C . ASP A 1 115 ? 2.708 6.992 5.500 1.00 94.00 115 ASP A C 1
ATOM 866 O O . ASP A 1 115 ? 1.959 7.045 6.469 1.00 94.00 115 ASP A O 1
ATOM 870 N N . TYR A 1 116 ? 3.055 5.810 4.974 1.00 93.62 116 TYR A N 1
ATOM 871 C CA . TYR A 1 116 ? 2.510 4.546 5.481 1.00 93.62 116 TYR A CA 1
ATOM 872 C C . TYR A 1 116 ? 2.843 4.280 6.963 1.00 93.62 116 TYR A C 1
ATOM 874 O O . TYR A 1 116 ? 2.030 3.718 7.698 1.00 93.62 116 TYR A O 1
ATOM 882 N N . LEU A 1 117 ? 4.048 4.635 7.421 1.00 95.00 117 LEU A N 1
ATOM 883 C CA . LEU A 1 117 ? 4.428 4.481 8.830 1.00 95.00 117 LEU A CA 1
ATOM 884 C C . LEU A 1 117 ? 3.717 5.500 9.728 1.00 95.00 117 LEU A C 1
ATOM 886 O O . LEU A 1 117 ? 3.358 5.162 10.860 1.00 95.00 117 LEU A O 1
ATOM 890 N N . GLU A 1 118 ? 3.512 6.717 9.233 1.00 97.00 118 GLU A N 1
ATOM 891 C CA . GLU A 1 118 ? 2.748 7.760 9.912 1.00 97.00 118 GLU A CA 1
ATOM 892 C C . GLU A 1 118 ? 1.282 7.341 10.062 1.00 97.00 118 GLU A C 1
ATOM 894 O O . GLU A 1 118 ? 0.790 7.322 11.188 1.00 97.00 118 GLU A O 1
ATOM 899 N N . ASP A 1 119 ? 0.645 6.830 9.006 1.00 97.00 119 ASP A N 1
ATOM 900 C CA . ASP A 1 119 ? -0.729 6.312 9.060 1.00 97.00 119 ASP A CA 1
ATOM 901 C C . ASP A 1 119 ? -0.880 5.170 10.077 1.00 97.00 119 ASP A C 1
ATOM 903 O O . ASP A 1 119 ? -1.822 5.141 10.873 1.00 97.00 119 ASP A O 1
ATOM 907 N N . LYS A 1 120 ? 0.080 4.230 10.120 1.00 96.50 120 LYS A N 1
ATOM 908 C CA . LYS A 1 120 ? 0.097 3.176 11.153 1.00 96.50 120 LYS A CA 1
ATOM 909 C C . LYS A 1 120 ? 0.212 3.760 12.557 1.00 96.50 120 LYS A C 1
ATOM 911 O O . LYS A 1 120 ? -0.411 3.259 13.492 1.00 96.50 120 LYS A O 1
ATOM 916 N N . THR A 1 121 ? 1.029 4.796 12.711 1.00 97.50 121 THR A N 1
ATOM 917 C CA . THR A 1 121 ? 1.203 5.481 13.992 1.00 97.50 121 THR A CA 1
ATOM 918 C C . THR A 1 121 ? -0.080 6.205 14.395 1.00 97.50 121 THR A C 1
ATOM 920 O O . THR A 1 121 ? -0.445 6.188 15.568 1.00 97.50 121 THR A O 1
ATOM 923 N N . ASP A 1 122 ? -0.802 6.791 13.445 1.00 97.50 122 ASP A N 1
ATOM 924 C CA . ASP A 1 122 ? -2.062 7.487 13.695 1.00 97.50 122 ASP A CA 1
ATOM 925 C C . ASP A 1 122 ? -3.204 6.531 14.058 1.00 97.50 122 ASP A C 1
ATOM 927 O O . ASP A 1 122 ? -4.039 6.872 14.899 1.00 97.50 122 ASP A O 1
ATOM 931 N N . VAL A 1 123 ? -3.192 5.299 13.541 1.00 97.62 123 VAL A N 1
ATOM 932 C CA . VAL A 1 123 ? -4.059 4.209 14.023 1.00 97.62 123 VAL A CA 1
ATOM 933 C C . VAL A 1 123 ? -3.772 3.882 15.493 1.00 97.62 123 VAL A C 1
ATOM 935 O O . VAL A 1 123 ? -4.700 3.813 16.301 1.00 97.62 123 VAL A O 1
ATOM 938 N N . GLU A 1 124 ? -2.499 3.724 15.868 1.00 97.56 124 GLU A N 1
ATOM 939 C CA . GLU A 1 124 ? -2.110 3.456 17.261 1.00 97.56 124 GLU A CA 1
ATOM 940 C C . GLU A 1 124 ? -2.472 4.626 18.191 1.00 97.56 124 GLU A C 1
ATOM 942 O O . GLU A 1 124 ? -3.034 4.407 19.265 1.00 97.56 124 GLU A O 1
ATOM 947 N N . LYS A 1 125 ? -2.241 5.877 17.771 1.00 97.81 125 LYS A N 1
ATOM 948 C CA . LYS A 1 125 ? -2.671 7.064 18.531 1.00 97.81 125 LYS A CA 1
ATOM 949 C C . LYS A 1 125 ? -4.186 7.098 18.709 1.00 97.81 125 LYS A C 1
ATOM 951 O O . LYS A 1 125 ? -4.655 7.266 19.828 1.00 97.81 125 LYS A O 1
ATOM 956 N N . ALA A 1 126 ? -4.958 6.874 17.644 1.00 97.31 126 ALA A N 1
ATOM 957 C CA . ALA A 1 126 ? -6.417 6.863 17.724 1.00 97.31 126 ALA A CA 1
ATOM 958 C C . ALA A 1 126 ? -6.941 5.780 18.679 1.00 97.31 126 ALA A C 1
ATOM 960 O O . ALA A 1 126 ? -7.962 5.980 19.341 1.00 97.31 126 ALA A O 1
ATOM 961 N N . PHE A 1 127 ? -6.248 4.643 18.773 1.00 97.44 127 PHE A N 1
ATOM 962 C CA . PHE A 1 127 ? -6.548 3.615 19.763 1.00 97.44 127 PHE A CA 1
ATOM 963 C C . PHE A 1 127 ? -6.234 4.088 21.192 1.00 97.44 127 PHE A C 1
ATOM 965 O O . PHE A 1 127 ? -7.087 3.966 22.074 1.00 97.44 127 PHE A O 1
ATOM 972 N N . LEU A 1 128 ? -5.051 4.668 21.422 1.00 97.50 128 LEU A N 1
ATOM 973 C CA . LEU A 1 128 ? -4.654 5.209 22.730 1.00 97.50 128 LEU A CA 1
ATOM 974 C C . LEU A 1 128 ? -5.597 6.325 23.209 1.00 97.50 128 LEU A C 1
ATOM 976 O O . LEU A 1 128 ? -5.970 6.358 24.384 1.00 97.50 128 LEU A O 1
ATOM 980 N N . ASP A 1 129 ? -6.055 7.166 22.284 1.00 97.62 129 ASP A N 1
ATOM 981 C CA . ASP A 1 129 ? -7.013 8.251 22.518 1.00 97.62 129 ASP A CA 1
ATOM 982 C C . ASP A 1 129 ? -8.463 7.753 22.661 1.00 97.62 129 ASP A C 1
ATOM 984 O O . ASP A 1 129 ? -9.380 8.546 22.882 1.00 97.62 129 ASP A O 1
ATOM 988 N N . LYS A 1 130 ? -8.694 6.435 22.553 1.00 97.25 130 LYS A N 1
ATOM 989 C CA . LYS A 1 130 ? -10.016 5.784 22.597 1.00 97.25 130 LYS A CA 1
ATOM 990 C C . LYS A 1 130 ? -10.984 6.271 21.509 1.00 97.25 130 LYS A C 1
ATOM 992 O O . LYS A 1 130 ? -12.197 6.124 21.653 1.00 97.25 130 LYS A O 1
ATOM 997 N N . ALA A 1 131 ? -10.462 6.828 20.416 1.00 97.62 131 ALA A N 1
ATOM 998 C CA . ALA A 1 131 ? -11.241 7.241 19.249 1.00 97.62 131 ALA A CA 1
ATOM 999 C C . ALA A 1 131 ? -11.668 6.043 18.378 1.00 97.62 131 ALA A C 1
ATOM 1001 O O . ALA A 1 131 ? -12.646 6.126 17.631 1.00 97.62 131 ALA A O 1
ATOM 1002 N N . ILE A 1 132 ? -10.953 4.920 18.486 1.00 98.00 132 ILE A N 1
ATOM 1003 C CA . ILE A 1 132 ? -1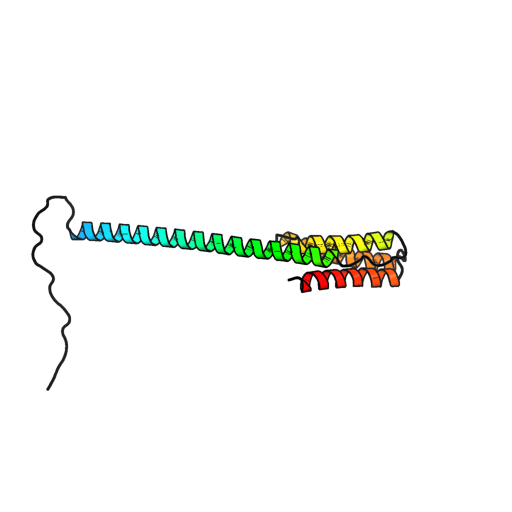1.296 3.638 17.861 1.00 98.00 132 ILE A CA 1
ATOM 1004 C C . ILE A 1 132 ? -11.190 2.500 18.882 1.00 98.00 132 ILE A C 1
ATOM 1006 O O . ILE A 1 132 ? -10.529 2.629 19.915 1.00 98.00 132 ILE A O 1
ATOM 1010 N N . THR A 1 133 ? -11.842 1.373 18.602 1.00 98.12 133 THR A N 1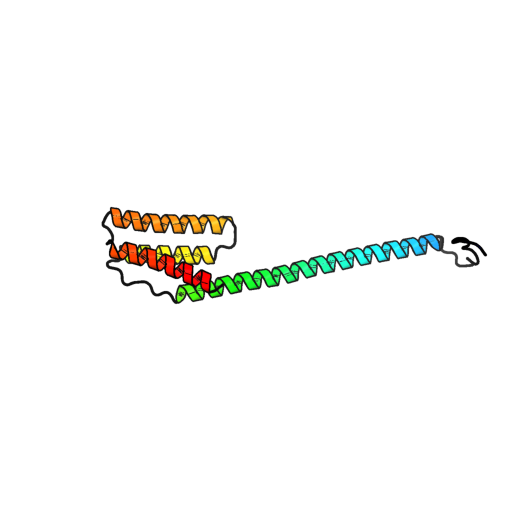
ATOM 1011 C CA . THR A 1 133 ? -11.756 0.184 19.459 1.00 98.12 133 THR A CA 1
ATOM 1012 C C . THR A 1 133 ? -10.485 -0.624 19.176 1.00 98.12 133 THR A C 1
ATOM 1014 O O . THR A 1 133 ? -9.867 -0.484 18.122 1.00 98.12 133 THR A O 1
ATOM 1017 N N . ALA A 1 134 ? -10.114 -1.528 20.091 1.00 97.62 134 ALA A N 1
ATOM 1018 C CA . ALA A 1 134 ? -9.031 -2.489 19.846 1.00 97.62 134 ALA A CA 1
ATOM 1019 C C . ALA A 1 134 ? -9.306 -3.349 18.598 1.00 97.62 134 ALA A C 1
ATOM 1021 O O . ALA A 1 134 ? -8.408 -3.582 17.797 1.00 97.62 134 ALA A O 1
ATOM 1022 N N . SER A 1 135 ? -10.567 -3.747 18.393 1.00 97.94 135 SER A N 1
ATOM 1023 C CA . SER A 1 135 ? -10.970 -4.509 17.209 1.00 97.94 135 SER A CA 1
ATOM 1024 C C . SER A 1 135 ? -10.793 -3.710 15.920 1.00 97.94 135 SER A C 1
ATOM 1026 O O . SER A 1 135 ? -10.345 -4.274 14.928 1.00 97.94 135 SER A O 1
ATOM 1028 N N . ASP A 1 136 ? -11.132 -2.415 15.912 1.00 98.19 136 ASP A N 1
ATOM 1029 C CA . ASP A 1 136 ? -10.912 -1.566 14.733 1.00 98.19 136 ASP A CA 1
ATOM 1030 C C . ASP A 1 136 ? -9.424 -1.467 14.415 1.00 98.19 136 ASP A C 1
ATOM 1032 O O . ASP A 1 136 ? -9.033 -1.625 13.263 1.00 98.19 136 ASP A O 1
ATOM 1036 N N . LYS A 1 137 ? -8.592 -1.249 15.440 1.00 98.06 137 LYS A N 1
ATOM 1037 C CA . LYS A 1 137 ? -7.138 -1.176 15.296 1.00 98.06 137 LYS A CA 1
ATOM 1038 C C . LYS A 1 137 ? -6.588 -2.424 14.606 1.00 98.06 137 LYS A C 1
ATOM 1040 O O . LYS A 1 137 ? -5.896 -2.316 13.596 1.00 98.06 137 LYS A O 1
ATOM 1045 N N . ASP A 1 138 ? -6.937 -3.598 15.124 1.00 98.19 138 ASP A N 1
ATOM 1046 C CA . ASP A 1 138 ? -6.444 -4.872 14.605 1.00 98.19 138 ASP A CA 1
ATOM 1047 C C . ASP A 1 138 ? -6.944 -5.130 13.177 1.00 98.19 138 ASP A C 1
ATOM 1049 O O . ASP A 1 138 ? -6.171 -5.565 12.323 1.00 98.19 138 ASP A O 1
ATOM 1053 N N . LEU A 1 139 ? -8.209 -4.806 12.882 1.00 98.31 139 LEU A N 1
ATOM 1054 C CA . LEU A 1 139 ? -8.776 -4.930 11.536 1.00 98.31 139 LEU A CA 1
ATOM 1055 C C . LEU A 1 139 ? -8.098 -3.994 10.529 1.00 98.31 139 LEU A C 1
ATOM 1057 O O . LEU A 1 139 ? -7.801 -4.425 9.417 1.00 98.31 139 LEU A O 1
ATOM 1061 N N . ILE A 1 140 ? -7.828 -2.742 10.906 1.00 98.25 140 ILE A N 1
ATOM 1062 C CA . ILE A 1 140 ? -7.164 -1.756 10.040 1.00 98.25 140 ILE A CA 1
ATOM 1063 C C . ILE A 1 140 ? -5.725 -2.183 9.739 1.00 98.25 140 ILE A C 1
ATOM 1065 O O . ILE A 1 140 ? -5.303 -2.175 8.581 1.00 98.25 140 ILE A O 1
ATOM 1069 N N . LEU A 1 141 ? -4.967 -2.573 10.768 1.00 97.25 141 LEU A N 1
ATOM 1070 C CA . LEU A 1 141 ? -3.579 -3.000 10.593 1.00 97.25 141 LEU A CA 1
ATOM 1071 C C . LEU A 1 141 ? -3.495 -4.277 9.754 1.00 97.25 141 LEU A C 1
ATOM 1073 O O . LEU A 1 141 ? -2.678 -4.346 8.835 1.00 97.25 141 LEU A O 1
ATOM 1077 N N . LYS A 1 142 ? -4.390 -5.240 10.005 1.00 97.50 142 LYS A N 1
ATOM 1078 C CA . LYS A 1 142 ? -4.493 -6.457 9.199 1.00 97.50 142 LYS A CA 1
ATOM 1079 C C . LYS A 1 142 ? -4.873 -6.157 7.750 1.00 97.50 142 LYS A C 1
ATOM 1081 O O . LYS A 1 142 ? -4.250 -6.702 6.850 1.00 97.50 142 LYS A O 1
ATOM 1086 N N . TYR A 1 143 ? -5.826 -5.258 7.509 1.00 97.75 143 TYR A N 1
ATOM 1087 C CA . TYR A 1 143 ? -6.174 -4.824 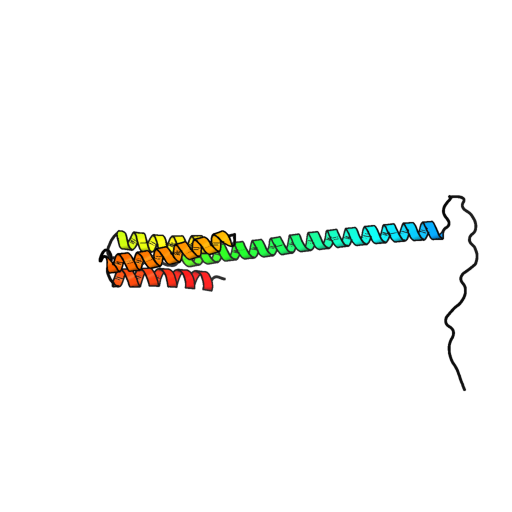6.154 1.00 97.75 143 TYR A CA 1
ATOM 1088 C C . TYR A 1 143 ? -4.954 -4.259 5.409 1.00 97.75 143 TYR A C 1
ATOM 1090 O O . TYR A 1 143 ? -4.724 -4.605 4.249 1.00 97.75 143 TYR A O 1
ATOM 1098 N N . GLY A 1 144 ? -4.125 -3.451 6.080 1.00 95.25 144 GLY A N 1
ATOM 1099 C CA . GLY A 1 144 ? -2.866 -2.961 5.514 1.00 95.25 144 GLY A CA 1
ATOM 1100 C C . GLY A 1 144 ? -1.880 -4.085 5.166 1.00 95.25 144 GLY A C 1
ATOM 1101 O O . GLY A 1 144 ? -1.269 -4.070 4.095 1.00 95.25 144 GLY A O 1
ATOM 1102 N N . GLU A 1 145 ? -1.745 -5.087 6.036 1.00 96.38 145 GLU A N 1
ATOM 1103 C CA . GLU A 1 145 ? -0.908 -6.269 5.787 1.00 96.38 145 GLU A CA 1
ATOM 1104 C C . GLU A 1 145 ? -1.431 -7.126 4.628 1.00 96.38 145 GLU A C 1
ATOM 1106 O O . GLU A 1 145 ? -0.643 -7.509 3.761 1.00 96.38 145 GLU A O 1
ATOM 1111 N N . ASP A 1 146 ? -2.742 -7.356 4.564 1.00 96.44 146 ASP A N 1
ATOM 1112 C CA . ASP A 1 146 ? -3.402 -8.113 3.498 1.00 96.44 146 ASP A CA 1
ATOM 1113 C C . ASP A 1 146 ? -3.234 -7.405 2.141 1.00 96.44 146 ASP A C 1
ATOM 1115 O O . ASP A 1 146 ? -2.893 -8.045 1.144 1.00 96.44 146 ASP A O 1
ATOM 1119 N N . CYS A 1 147 ? -3.359 -6.073 2.100 1.00 95.81 147 CYS A N 1
ATOM 1120 C CA . CYS A 1 147 ? -3.082 -5.274 0.903 1.00 95.81 147 CYS A CA 1
ATOM 1121 C C . CYS A 1 147 ? -1.618 -5.401 0.451 1.00 95.81 147 CYS A C 1
ATOM 1123 O O . CYS A 1 147 ? -1.344 -5.609 -0.733 1.00 95.81 147 CYS A O 1
ATOM 1125 N N . LEU A 1 148 ? -0.658 -5.312 1.378 1.00 94.12 148 LEU A N 1
ATOM 1126 C CA . LEU A 1 148 ? 0.763 -5.481 1.058 1.00 94.12 148 LEU A CA 1
ATOM 1127 C C . LEU A 1 148 ? 1.085 -6.902 0.582 1.00 94.12 148 LEU A C 1
ATOM 1129 O O . LEU A 1 148 ? 1.884 -7.071 -0.341 1.00 94.12 148 LEU A O 1
ATOM 1133 N N . ALA A 1 149 ? 0.484 -7.920 1.198 1.00 94.00 149 ALA A N 1
ATOM 1134 C CA . ALA A 1 149 ? 0.642 -9.310 0.792 1.00 94.00 149 ALA A CA 1
ATOM 1135 C C . ALA A 1 149 ? 0.063 -9.548 -0.610 1.00 94.00 149 ALA A C 1
ATOM 1137 O O . ALA A 1 149 ? 0.730 -10.159 -1.445 1.00 94.00 149 ALA A O 1
ATOM 1138 N N . ALA A 1 150 ? -1.121 -9.000 -0.898 1.00 92.50 150 ALA A N 1
ATOM 1139 C CA . ALA A 1 150 ? -1.753 -9.075 -2.211 1.00 92.50 150 ALA A CA 1
ATOM 1140 C C . ALA A 1 150 ? -0.909 -8.394 -3.296 1.00 92.50 150 ALA A C 1
ATOM 1142 O O . ALA A 1 150 ? -0.679 -8.980 -4.351 1.00 92.50 150 ALA A O 1
ATOM 1143 N N . ALA A 1 151 ? -0.394 -7.193 -3.016 1.00 90.81 151 ALA A N 1
ATOM 1144 C CA . ALA A 1 151 ? 0.493 -6.479 -3.928 1.00 90.81 151 ALA A CA 1
ATOM 1145 C C . ALA A 1 151 ? 1.761 -7.289 -4.240 1.00 90.81 151 ALA A C 1
ATOM 1147 O O . ALA A 1 151 ? 2.149 -7.391 -5.397 1.00 90.81 151 ALA A O 1
ATOM 1148 N N . ARG A 1 152 ? 2.386 -7.898 -3.222 1.00 89.81 152 ARG A N 1
ATOM 1149 C CA . ARG A 1 152 ? 3.599 -8.719 -3.387 1.00 89.81 152 ARG A CA 1
ATOM 1150 C C . ARG A 1 152 ? 3.344 -10.023 -4.133 1.00 89.81 152 ARG A C 1
ATOM 1152 O O . ARG A 1 152 ? 4.194 -10.428 -4.908 1.00 89.81 152 ARG A O 1
ATOM 1159 N N . GLY A 1 153 ? 2.210 -10.678 -3.891 1.00 85.88 153 GLY A N 1
ATOM 1160 C CA . GLY A 1 153 ? 1.858 -11.935 -4.556 1.00 85.88 153 GLY A CA 1
ATOM 1161 C C . GLY A 1 153 ? 1.462 -11.780 -6.028 1.00 85.88 153 GLY A C 1
ATOM 1162 O O . GLY A 1 153 ? 1.303 -12.785 -6.714 1.00 85.88 153 GLY A O 1
ATOM 1163 N N . ALA A 1 154 ? 1.271 -10.546 -6.502 1.00 84.19 154 ALA A N 1
ATOM 1164 C CA . ALA A 1 154 ? 0.919 -10.233 -7.885 1.00 84.19 154 ALA A CA 1
ATOM 1165 C C . ALA A 1 154 ? 2.131 -9.926 -8.787 1.00 84.19 154 ALA A C 1
ATOM 1167 O O . ALA A 1 154 ? 1.939 -9.722 -9.987 1.00 84.19 154 ALA A O 1
ATOM 1168 N N . LEU A 1 155 ? 3.333 -9.856 -8.204 1.00 76.69 155 LEU A N 1
ATOM 1169 C CA . LEU A 1 155 ? 4.615 -9.581 -8.860 1.00 76.69 155 LEU A CA 1
ATOM 1170 C C . LEU A 1 155 ? 5.380 -10.881 -9.120 1.00 76.69 155 LEU A C 1
ATOM 1172 O O . LEU A 1 155 ? 6.031 -10.956 -10.183 1.00 76.69 155 LEU A O 1
#

pLDDT: mean 80.23, std 19.57, range [33.0, 98.31]

Sequence (155 aa):
MKKATYLSIMLSSALLYACNNNTPQEKAEQAMERTEEKALDAAADAEKKSGDVSNKELEKTIYSNMAAANAAVAKIEMPQLSNDKAKALCSEIGKSIINRINAKTNDDIINTQKDYLEDKTDVEKAFLDKAITASDKDLILKYGEDCLAAARGAL

Foldseek 3Di:
DDDDDDDDDDDDDDDDDDDDPDDPVVVVVVVVVVVVVVVVVVVVVVVVVVVVVVVVVVVVVLVVLLVLLVVLLVPQDQDDFDDDVLVVLLVQLSVLLNQCSVQDDPVSVVVSVVSNVVSLVVLVVCCVVVVGDPVSSVSSVVSSVSSVVSSVVRD

Secondary structure (DSSP, 8-state):
--------------------SS-HHHHHHHHHHHHHHHHHHHHHHHHHHHHHHHHHHHHHHHHHHHHHHHHHHTTSPPPP-SSHHHHHHHHHHHHHHHHHHT--SHHHHHHHHHHHHHHHHHHHHHHHTTSS-HHHHHHHHHHHHHHHHHHHHT-

Radius of gyration: 34.72 Å; chains: 1; bounding box: 84×48×86 Å